Protein AF-A0A442EUD1-F1 (afdb_monomer)

pLDDT: mean 86.16, std 8.91, range [59.97, 95.81]

Sequence (132 aa):
VLKPDLYEPELNPIYSAMLAHYGVVADPARVADPNRKGSVENAIQHTQGTALAGRRFETLEAQNEFLRHWEENWASKRIHGSTRRQVEAMFQEEKPHLRPLPVAPFRMFTEVVRTVCDDTTVRVDNSYYAAR

Mean predicted aligned error: 8.55 Å

Nearest PDB structures (foldseek):
  8b4h-assembly1_A  TM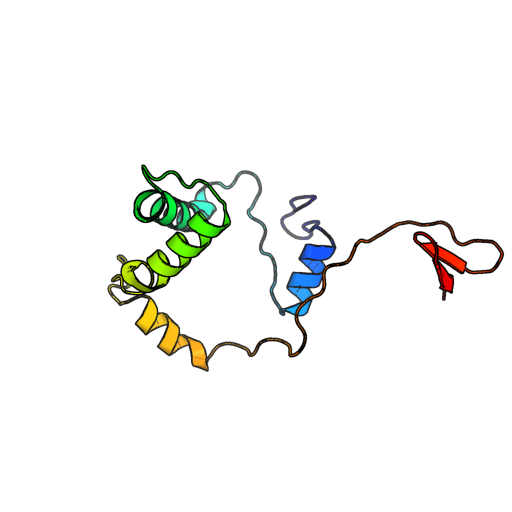=6.747E-01  e=1.203E-04  Geobacillus stearothermophilus
  8b4h-assembly1_D  TM=7.074E-01  e=4.562E-03  Geobacillus stearothermophilus

Foldseek 3Di:
DVADDQPDRDDDPLVVVQCVLFVHDDHDDDPPPCVVCVVVVVVVCCCCVPQPPPDDDPDPVVSVVSSVVCCVPPVQQDQDPPVRHRNVVVCVVCVVVDDDHDPDHRDDDDDDDFDQDPVQWTDDPPDIDHND

Structure (mmCIF, N/CA/C/O backbone):
data_AF-A0A442EUD1-F1
#
_entry.id   AF-A0A442EUD1-F1
#
loop_
_atom_site.group_PDB
_atom_site.id
_atom_site.type_symbol
_atom_site.label_atom_id
_atom_site.label_alt_id
_atom_site.label_comp_id
_atom_site.label_asym_id
_atom_site.label_entity_id
_atom_site.label_seq_id
_atom_site.pdbx_PDB_ins_code
_atom_site.Cartn_x
_atom_site.Cartn_y
_atom_site.Cartn_z
_atom_site.occupancy
_atom_site.B_iso_or_equiv
_atom_site.auth_seq_id
_atom_site.auth_comp_id
_atom_site.auth_asym_id
_atom_site.auth_atom_id
_atom_site.pdbx_PDB_model_num
ATOM 1 N N . VAL A 1 1 ? 3.610 8.217 -6.893 1.00 72.00 1 VAL A N 1
ATOM 2 C CA . VAL A 1 1 ? 3.394 9.227 -7.952 1.00 72.00 1 VAL A CA 1
ATOM 3 C C . VAL A 1 1 ? 4.729 9.901 -8.192 1.00 72.00 1 VAL A C 1
ATOM 5 O O . VAL A 1 1 ? 5.301 10.391 -7.228 1.00 72.00 1 VAL A O 1
ATOM 8 N N . LEU A 1 2 ? 5.259 9.817 -9.409 1.00 79.31 2 LEU A N 1
ATOM 9 C CA . LEU A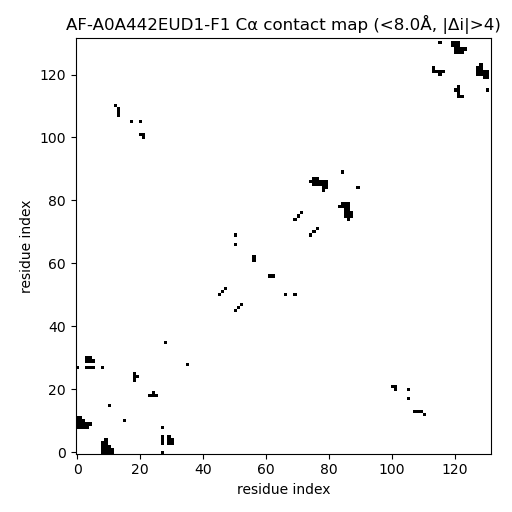 1 2 ? 6.488 10.493 -9.828 1.00 79.31 2 LEU A CA 1
ATOM 10 C C . LEU A 1 2 ? 6.195 11.956 -10.180 1.00 79.31 2 LEU A C 1
ATOM 12 O O . LEU A 1 2 ? 6.890 12.847 -9.704 1.00 79.31 2 LEU A O 1
ATOM 16 N N . LYS A 1 3 ? 5.097 12.204 -10.903 1.00 77.19 3 LYS A N 1
ATOM 17 C CA . LYS A 1 3 ? 4.596 13.547 -11.203 1.00 77.19 3 LYS A CA 1
ATOM 18 C C . LYS A 1 3 ? 3.087 13.610 -10.957 1.00 77.19 3 LYS A C 1
ATOM 20 O O . LYS A 1 3 ? 2.346 12.847 -11.578 1.00 77.19 3 LYS A O 1
ATOM 25 N N . PRO A 1 4 ? 2.617 14.461 -10.031 1.00 70.19 4 PRO A N 1
ATOM 26 C CA . PRO A 1 4 ? 1.191 14.628 -9.808 1.00 70.19 4 PRO A CA 1
ATOM 27 C C . PRO A 1 4 ? 0.588 15.441 -10.956 1.00 70.19 4 PRO A C 1
ATOM 29 O O . PRO A 1 4 ? 1.050 16.541 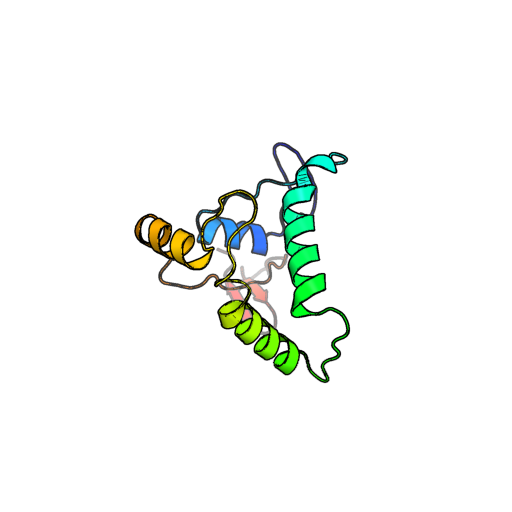-11.250 1.00 70.19 4 PRO A O 1
ATOM 32 N N . ASP A 1 5 ? -0.454 14.902 -11.576 1.00 70.94 5 ASP A N 1
ATOM 33 C CA . ASP A 1 5 ? -1.282 15.581 -12.568 1.00 70.94 5 ASP A CA 1
ATOM 34 C C . ASP A 1 5 ? -2.734 15.122 -12.375 1.00 70.94 5 ASP A C 1
ATOM 36 O O . ASP A 1 5 ? -2.981 14.020 -11.878 1.00 70.94 5 ASP A O 1
ATOM 40 N N . LEU A 1 6 ? -3.692 15.994 -12.691 1.00 63.34 6 LEU A N 1
ATOM 41 C CA . LEU A 1 6 ? -5.115 15.718 -12.492 1.00 63.34 6 LEU A CA 1
ATOM 42 C C . LEU A 1 6 ? -5.675 14.746 -13.541 1.00 63.34 6 LEU A C 1
ATOM 44 O O . LEU A 1 6 ? -6.654 14.058 -13.262 1.00 63.34 6 LEU A O 1
ATOM 48 N N . TYR A 1 7 ? -5.077 14.713 -14.730 1.00 66.88 7 TYR A N 1
ATOM 49 C CA . TYR A 1 7 ? -5.542 13.944 -15.879 1.00 66.88 7 TYR A CA 1
ATOM 50 C C . TYR A 1 7 ? -4.528 12.875 -16.296 1.00 66.88 7 TYR A C 1
ATOM 52 O O . TYR A 1 7 ? -4.927 11.761 -16.624 1.00 66.88 7 TYR A O 1
ATOM 60 N N . GLU A 1 8 ? -3.230 13.179 -16.228 1.00 73.12 8 GLU A N 1
ATOM 61 C CA . GLU A 1 8 ? -2.143 12.286 -16.654 1.00 73.12 8 GLU A CA 1
ATOM 62 C C . GLU A 1 8 ? -1.061 12.138 -15.569 1.00 73.12 8 GLU A C 1
ATOM 64 O O . GLU A 1 8 ? 0.083 12.570 -15.750 1.00 73.12 8 GLU A O 1
ATOM 69 N N . PRO A 1 9 ? -1.397 11.579 -14.389 1.00 79.19 9 PRO A N 1
ATOM 70 C CA . PRO A 1 9 ? -0.415 11.386 -13.333 1.00 79.19 9 PRO A CA 1
ATOM 71 C C . PRO A 1 9 ? 0.665 10.404 -13.780 1.00 79.19 9 PRO A C 1
ATOM 73 O O . PRO A 1 9 ? 0.384 9.277 -14.191 1.00 79.19 9 PRO A O 1
ATOM 76 N N . GLU A 1 10 ? 1.923 10.788 -13.603 1.00 83.12 10 GLU A N 1
ATOM 77 C CA . GLU A 1 10 ? 3.031 9.877 -13.844 1.00 83.12 10 GLU A CA 1
ATOM 78 C C . GLU A 1 10 ? 3.204 8.992 -12.610 1.00 83.12 10 GLU A C 1
ATOM 80 O O . GLU A 1 10 ? 3.572 9.445 -11.517 1.00 83.12 10 GLU A O 1
ATOM 85 N N . LEU A 1 11 ? 2.884 7.711 -12.756 1.00 84.50 11 LEU A N 1
ATOM 86 C CA . LEU A 1 11 ? 3.039 6.715 -11.705 1.00 84.50 11 LEU A CA 1
ATOM 87 C C . LEU A 1 11 ? 4.372 5.990 -11.858 1.00 84.50 11 LEU A C 1
ATOM 89 O O . LEU A 1 11 ? 4.925 5.886 -12.946 1.00 84.50 11 LEU A O 1
ATOM 93 N N . ASN A 1 12 ? 4.877 5.448 -10.750 1.00 87.81 12 ASN A N 1
ATOM 94 C CA . ASN A 1 12 ? 5.998 4.520 -10.826 1.00 87.81 12 ASN A CA 1
ATOM 95 C C . ASN A 1 12 ? 5.597 3.338 -11.743 1.00 87.81 12 ASN A C 1
ATOM 97 O O . ASN A 1 12 ? 4.509 2.797 -11.527 1.00 87.81 12 ASN A O 1
ATOM 101 N N . PRO A 1 13 ? 6.428 2.923 -12.718 1.00 88.81 13 PRO A N 1
ATOM 102 C CA . PRO A 1 13 ? 6.062 1.885 -13.687 1.00 88.81 13 PRO A CA 1
ATOM 103 C C . PRO A 1 13 ? 5.615 0.564 -13.050 1.00 88.81 13 PRO A C 1
ATOM 105 O O . PRO A 1 13 ? 4.607 -0.009 -13.459 1.00 88.81 13 PRO A O 1
ATOM 108 N N . ILE A 1 14 ? 6.293 0.123 -11.984 1.00 91.38 14 ILE A N 1
ATOM 109 C CA . ILE A 1 14 ? 5.929 -1.089 -11.233 1.00 91.38 14 ILE A CA 1
ATOM 110 C C . ILE A 1 14 ? 4.549 -0.914 -10.599 1.00 91.38 14 ILE A C 1
ATOM 112 O O . ILE A 1 14 ? 3.708 -1.806 -10.670 1.00 91.38 14 ILE A O 1
ATOM 116 N N . TYR A 1 15 ? 4.301 0.248 -9.994 1.00 89.75 15 TYR A N 1
ATOM 117 C CA . TYR A 1 15 ? 3.016 0.551 -9.369 1.00 89.75 15 TYR A CA 1
ATOM 118 C C . TYR A 1 15 ? 1.884 0.633 -10.403 1.00 89.75 15 TYR A C 1
ATOM 120 O O . TYR A 1 15 ? 0.817 0.071 -10.182 1.00 89.75 15 TYR A O 1
ATOM 128 N N . SER A 1 16 ? 2.129 1.261 -11.555 1.00 90.25 16 SER A N 1
ATOM 129 C CA . SER A 1 16 ? 1.179 1.317 -12.672 1.00 90.25 16 SER A CA 1
ATOM 130 C C . SER A 1 16 ? 0.832 -0.084 -13.191 1.00 90.25 16 SER A C 1
ATOM 132 O O . SER A 1 16 ? -0.341 -0.441 -13.301 1.00 90.25 16 SER A O 1
ATOM 134 N N . ALA A 1 17 ? 1.845 -0.927 -13.411 1.00 91.88 17 ALA A N 1
ATOM 135 C CA . ALA A 1 17 ? 1.658 -2.310 -13.842 1.00 91.88 17 ALA A CA 1
ATOM 136 C C . ALA A 1 17 ? 0.907 -3.153 -12.796 1.00 91.88 17 ALA A C 1
ATOM 138 O O . ALA A 1 17 ? 0.058 -3.969 -13.156 1.00 91.88 17 ALA A O 1
ATOM 139 N N . MET A 1 18 ? 1.164 -2.930 -11.503 1.00 92.88 18 MET A N 1
ATOM 140 C CA . MET A 1 18 ? 0.428 -3.578 -10.415 1.00 92.88 18 MET A CA 1
ATOM 141 C C . MET A 1 18 ? -1.056 -3.192 -10.434 1.00 92.88 18 MET A C 1
ATOM 143 O O . MET A 1 18 ? -1.919 -4.060 -10.318 1.00 92.88 18 MET A O 1
ATOM 147 N N . LEU A 1 19 ? -1.364 -1.902 -10.582 1.00 92.31 19 LEU A N 1
ATOM 148 C CA . LEU A 1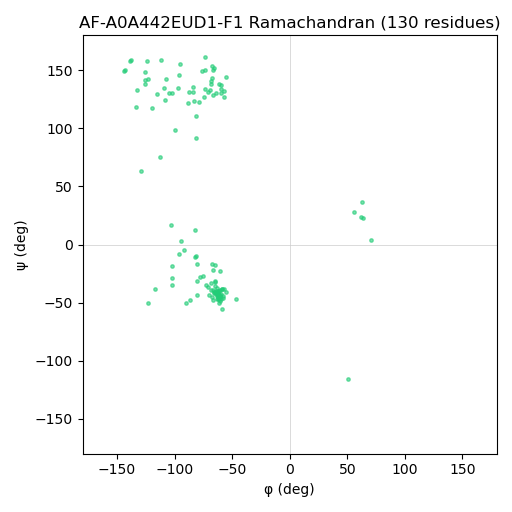 19 ? -2.741 -1.412 -10.655 1.00 92.31 19 LEU A CA 1
ATOM 149 C C . LEU A 1 19 ? -3.485 -2.016 -11.849 1.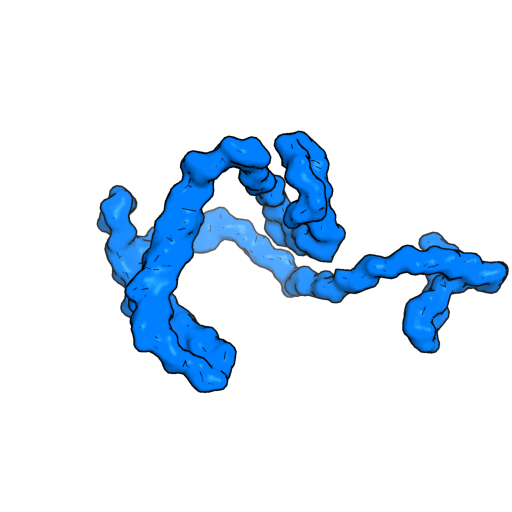00 92.31 19 LEU A C 1
ATOM 151 O O . LEU A 1 19 ? -4.599 -2.515 -11.684 1.00 92.31 19 LEU A O 1
ATOM 155 N N . ALA A 1 20 ? -2.834 -2.063 -13.014 1.00 91.50 20 ALA A N 1
ATOM 156 C CA . ALA A 1 20 ? -3.371 -2.712 -14.205 1.00 91.50 20 ALA A CA 1
ATOM 157 C C . ALA A 1 20 ? -3.631 -4.213 -13.977 1.00 91.50 20 ALA A C 1
ATOM 159 O O . ALA A 1 20 ? -4.704 -4.703 -14.326 1.00 91.50 20 ALA A O 1
ATOM 160 N N . HIS A 1 21 ? -2.703 -4.928 -13.326 1.00 92.88 21 HIS A N 1
ATOM 161 C CA . HIS A 1 21 ? -2.838 -6.358 -13.009 1.00 92.88 21 HIS A CA 1
ATOM 162 C C . HIS A 1 21 ? -4.065 -6.669 -12.144 1.00 92.88 21 HIS A C 1
ATOM 164 O O . HIS A 1 21 ? -4.736 -7.674 -12.364 1.00 92.88 21 HIS A O 1
ATOM 170 N N . TYR A 1 22 ? -4.386 -5.801 -11.181 1.00 92.75 22 TYR A N 1
ATOM 171 C CA . TYR A 1 22 ? -5.544 -5.974 -10.296 1.00 92.75 22 TYR A CA 1
ATOM 172 C C . TYR A 1 22 ? -6.813 -5.247 -10.773 1.00 92.75 22 TYR A C 1
ATOM 174 O O . TYR A 1 22 ? -7.832 -5.283 -10.083 1.00 92.75 22 TYR A O 1
ATOM 182 N N . GLY A 1 23 ? -6.788 -4.595 -11.942 1.00 90.25 23 GLY A N 1
ATOM 183 C CA . GLY A 1 23 ? -7.935 -3.851 -12.474 1.00 90.25 23 GLY A CA 1
ATOM 184 C C . GLY A 1 23 ? -8.363 -2.675 -11.586 1.00 90.25 23 GLY A C 1
ATOM 185 O O . GLY A 1 23 ? -9.564 -2.418 -11.428 1.00 90.25 23 GLY A O 1
ATOM 186 N N . VAL A 1 24 ? -7.380 -2.004 -10.978 1.00 90.12 24 VAL A N 1
ATOM 187 C CA . VAL A 1 24 ? -7.539 -0.846 -10.089 1.00 90.12 24 VAL A CA 1
ATOM 188 C C . VAL A 1 24 ? -7.066 0.411 -10.815 1.00 90.12 24 VAL A C 1
ATOM 190 O O . VAL A 1 24 ? -6.080 0.385 -11.544 1.00 90.12 24 VAL A O 1
ATOM 193 N N . VAL A 1 25 ? -7.756 1.528 -10.595 1.00 86.94 25 VAL A N 1
ATOM 194 C CA . VAL A 1 25 ? -7.349 2.849 -11.089 1.00 86.94 25 VAL A CA 1
ATOM 195 C C . VAL A 1 25 ? -6.802 3.650 -9.913 1.00 86.94 25 VAL A C 1
ATOM 197 O O . VAL A 1 25 ? -7.439 3.711 -8.862 1.00 86.94 25 VAL A O 1
ATOM 200 N N . ALA A 1 26 ? -5.626 4.257 -10.072 1.00 83.69 26 ALA A N 1
ATOM 201 C CA . ALA A 1 26 ? -5.135 5.226 -9.100 1.00 83.69 26 ALA A CA 1
ATOM 202 C C . ALA A 1 26 ? -5.817 6.576 -9.321 1.00 83.69 26 ALA A C 1
ATOM 204 O O . ALA A 1 26 ? -5.696 7.160 -10.394 1.00 83.69 26 ALA A O 1
ATOM 205 N N . ASP A 1 27 ? -6.475 7.078 -8.281 1.00 80.81 27 ASP A N 1
ATOM 206 C CA . ASP A 1 27 ? -6.979 8.449 -8.213 1.00 80.81 27 ASP A CA 1
ATOM 207 C C . ASP A 1 27 ? -5.986 9.294 -7.391 1.00 80.81 27 ASP A C 1
ATOM 209 O O . ASP A 1 27 ? -5.946 9.175 -6.159 1.00 80.81 27 ASP A O 1
ATOM 213 N N . PRO A 1 28 ? -5.084 10.063 -8.034 1.00 76.62 28 PRO A N 1
ATOM 214 C CA . PRO A 1 28 ? -4.107 10.868 -7.317 1.00 76.62 28 PRO A CA 1
ATOM 215 C C . PRO A 1 28 ? -4.794 12.017 -6.569 1.00 76.62 28 PRO A C 1
ATOM 217 O O . PRO A 1 28 ? -5.651 12.725 -7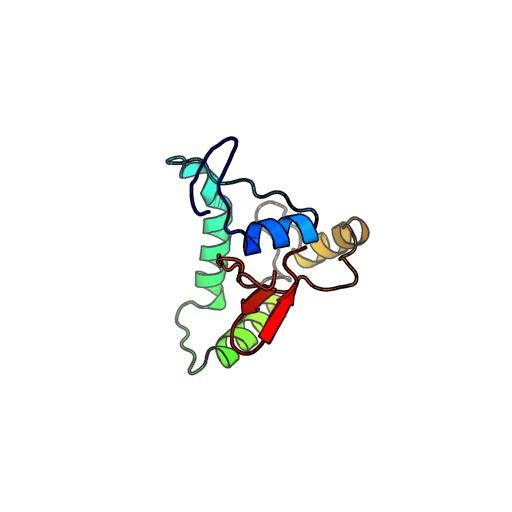.095 1.00 76.62 28 PRO A O 1
ATOM 220 N N . ALA A 1 29 ? -4.353 12.270 -5.335 1.00 70.69 29 ALA A N 1
ATOM 221 C CA . ALA A 1 29 ? -4.796 13.450 -4.604 1.00 70.69 29 ALA A CA 1
ATOM 222 C C . ALA A 1 29 ? -4.414 14.728 -5.371 1.00 70.69 29 ALA A C 1
ATOM 224 O O . ALA A 1 29 ? -3.290 14.861 -5.865 1.00 70.69 29 ALA A O 1
ATOM 225 N N . ARG A 1 30 ? -5.342 15.688 -5.436 1.00 69.38 30 ARG A N 1
ATOM 226 C CA . ARG A 1 30 ? -5.084 16.991 -6.053 1.00 69.38 30 ARG A CA 1
ATOM 227 C C . ARG A 1 30 ? -3.964 17.714 -5.313 1.00 69.38 30 ARG A C 1
ATOM 229 O O . ARG A 1 30 ? -3.928 17.741 -4.081 1.00 69.38 30 ARG A O 1
ATOM 236 N N . VAL A 1 31 ? -3.075 18.340 -6.078 1.00 68.88 31 VAL A N 1
ATOM 237 C CA . VAL A 1 31 ? -2.025 19.193 -5.517 1.00 68.88 31 VAL A CA 1
ATOM 238 C C . VAL A 1 31 ? -2.683 20.326 -4.725 1.00 68.88 31 VAL A C 1
ATOM 240 O O . VAL A 1 31 ? -3.594 20.981 -5.223 1.00 68.88 31 VAL A O 1
ATOM 243 N N . ALA A 1 32 ? -2.218 20.534 -3.490 1.00 66.38 32 ALA A N 1
ATOM 244 C CA . ALA A 1 32 ? -2.685 21.580 -2.576 1.00 66.38 32 ALA A CA 1
ATOM 245 C C . ALA A 1 32 ? -4.174 21.513 -2.152 1.00 66.38 32 ALA A C 1
ATOM 247 O O . ALA A 1 32 ? -4.719 22.523 -1.715 1.00 66.38 32 ALA A O 1
ATOM 248 N N . ASP A 1 33 ? -4.815 20.337 -2.199 1.00 67.56 33 ASP A N 1
ATOM 249 C CA . ASP A 1 33 ? -6.173 20.119 -1.658 1.00 67.56 33 ASP A CA 1
ATOM 250 C C . ASP A 1 33 ? -6.153 19.166 -0.436 1.00 67.56 33 ASP A C 1
ATOM 252 O O . ASP A 1 33 ? -6.490 17.980 -0.545 1.00 67.56 33 ASP A O 1
ATOM 256 N N . PRO A 1 34 ? -5.720 19.644 0.750 1.00 59.97 34 PRO A N 1
ATOM 257 C CA . PRO A 1 34 ? -5.545 18.810 1.945 1.00 59.97 34 PRO A CA 1
ATOM 258 C C . PRO A 1 34 ? -6.864 18.254 2.503 1.00 59.97 34 PRO A C 1
ATOM 260 O O . PRO A 1 34 ? -6.872 17.216 3.165 1.00 59.97 34 PRO A O 1
ATOM 263 N N . ASN A 1 35 ? -7.996 18.891 2.191 1.00 63.72 35 ASN A N 1
ATOM 264 C CA . ASN A 1 35 ? -9.308 18.541 2.740 1.00 63.72 35 ASN A CA 1
ATOM 265 C C . ASN A 1 35 ? -9.793 17.145 2.319 1.00 63.72 35 ASN A C 1
ATOM 267 O O . ASN A 1 35 ? -10.665 16.570 2.968 1.00 63.72 35 ASN A O 1
ATOM 271 N N . ARG A 1 36 ? -9.215 16.562 1.262 1.00 62.34 36 ARG A N 1
ATOM 272 C CA . ARG A 1 36 ? -9.598 15.232 0.764 1.00 62.34 36 ARG A CA 1
ATOM 273 C C . ARG A 1 36 ? -8.949 14.070 1.514 1.00 62.34 36 ARG A C 1
ATOM 275 O O . ARG A 1 36 ? -9.356 12.928 1.324 1.00 62.34 36 ARG A O 1
ATOM 282 N N . LYS A 1 37 ? -7.964 14.333 2.377 1.00 64.12 37 LYS A N 1
ATOM 283 C CA . LYS A 1 37 ? -7.185 13.277 3.042 1.00 64.12 37 LYS A CA 1
ATOM 284 C C . LYS A 1 37 ? -7.680 12.921 4.451 1.00 64.12 37 LYS A C 1
ATOM 286 O O . LYS A 1 37 ? -7.256 11.906 5.000 1.00 64.12 37 LYS A O 1
ATOM 291 N N . GLY A 1 38 ? -8.635 13.676 5.004 1.00 66.12 38 GLY A N 1
ATOM 292 C CA . GLY A 1 38 ? -9.083 13.530 6.396 1.00 66.12 38 GLY A CA 1
ATOM 293 C C . GLY A 1 38 ? -9.590 12.131 6.767 1.00 66.12 38 GLY A C 1
ATOM 294 O O . GLY A 1 38 ? -9.278 11.631 7.842 1.00 66.12 38 GLY A O 1
ATOM 295 N N . SER A 1 39 ? -10.307 11.440 5.873 1.00 69.62 39 SER A N 1
ATOM 296 C CA . SER A 1 39 ? -10.771 10.068 6.153 1.00 69.62 39 SER A CA 1
ATOM 297 C C . SER A 1 39 ? -9.617 9.067 6.269 1.00 69.62 39 SER A C 1
ATOM 299 O O . SER A 1 39 ? -9.634 8.197 7.138 1.00 69.62 39 SER A O 1
ATOM 301 N N . VAL A 1 40 ? -8.611 9.193 5.399 1.00 69.12 40 VAL A N 1
ATOM 302 C CA . VAL A 1 40 ? -7.429 8.320 5.402 1.00 69.12 40 VAL A CA 1
ATOM 303 C C . VAL A 1 40 ? -6.570 8.614 6.629 1.00 69.12 40 VAL A C 1
ATOM 305 O O . VAL A 1 40 ? -6.135 7.697 7.320 1.00 69.12 40 VAL A O 1
ATOM 308 N N . GLU A 1 41 ? -6.373 9.892 6.944 1.00 78.56 41 GLU A N 1
ATOM 309 C CA . GLU A 1 41 ? -5.613 10.317 8.121 1.00 78.56 41 GLU A CA 1
ATOM 310 C C . GLU A 1 41 ? -6.268 9.861 9.421 1.00 78.56 41 GLU A C 1
ATOM 312 O O . GLU A 1 41 ? -5.571 9.339 10.285 1.00 78.56 41 GLU A O 1
ATOM 317 N N . ASN A 1 42 ? -7.596 9.936 9.531 1.00 76.62 42 ASN A N 1
ATOM 318 C CA . ASN A 1 42 ? -8.319 9.436 10.700 1.00 76.62 42 ASN A CA 1
ATOM 319 C C . ASN A 1 42 ? -8.141 7.921 10.896 1.00 76.62 42 ASN A C 1
ATOM 321 O O . ASN A 1 42 ? -7.971 7.461 12.025 1.00 76.62 42 ASN A O 1
ATOM 325 N N . ALA A 1 43 ? -8.144 7.130 9.817 1.00 73.94 43 ALA A N 1
ATOM 326 C CA . ALA A 1 43 ? -7.908 5.686 9.902 1.00 73.94 43 ALA A CA 1
ATOM 327 C C . ALA A 1 43 ? -6.470 5.356 10.350 1.00 73.94 43 ALA A C 1
ATOM 329 O O . ALA A 1 43 ? -6.255 4.457 11.172 1.00 73.94 43 ALA A O 1
ATOM 330 N N . ILE A 1 44 ? -5.485 6.117 9.861 1.00 78.31 44 ILE A N 1
ATOM 331 C CA . ILE A 1 44 ? -4.081 5.985 10.275 1.00 78.31 44 ILE A CA 1
ATOM 332 C C . ILE A 1 44 ? -3.918 6.386 11.744 1.00 78.31 44 ILE A C 1
ATOM 334 O O . ILE A 1 44 ? -3.331 5.632 12.519 1.00 78.31 44 ILE A O 1
ATOM 338 N N . GLN A 1 45 ? -4.473 7.533 12.143 1.00 81.88 45 GLN A N 1
ATOM 339 C CA . GLN A 1 45 ? -4.438 8.016 13.524 1.00 81.88 45 GLN A CA 1
ATOM 340 C C . GLN A 1 45 ? -5.093 7.027 14.485 1.00 81.88 45 GLN A C 1
ATOM 342 O O . GLN A 1 45 ? -4.569 6.810 15.574 1.00 81.88 45 GLN A O 1
ATOM 347 N N . HIS A 1 46 ? -6.193 6.383 14.082 1.00 82.12 46 HIS A N 1
ATOM 348 C CA . HIS A 1 46 ? -6.809 5.324 14.873 1.00 82.12 46 HIS A CA 1
ATOM 349 C C . HIS A 1 46 ? -5.817 4.187 15.121 1.00 82.12 46 HIS A C 1
ATOM 351 O O . HIS A 1 46 ? -5.509 3.899 16.271 1.00 82.12 46 HIS A O 1
ATOM 357 N N . THR A 1 47 ? -5.244 3.612 14.062 1.00 80.69 47 THR A N 1
ATOM 358 C CA . THR A 1 47 ? -4.281 2.504 14.176 1.00 80.69 47 THR A CA 1
ATOM 359 C C . THR A 1 47 ? -3.075 2.890 15.036 1.00 80.69 47 THR A C 1
ATOM 361 O O . THR A 1 47 ? -2.686 2.152 15.941 1.00 80.69 47 THR A O 1
ATOM 364 N N . GLN A 1 48 ? -2.507 4.076 14.811 1.00 84.56 48 GLN A N 1
ATOM 365 C CA . GLN A 1 48 ? -1.390 4.581 15.608 1.00 84.56 48 GLN A CA 1
ATOM 366 C C . GLN A 1 48 ? -1.777 4.770 17.079 1.00 84.56 48 GLN A C 1
ATOM 368 O O . GLN A 1 48 ? -1.028 4.359 17.960 1.00 84.56 48 GLN A O 1
ATOM 373 N N . GLY A 1 49 ? -2.952 5.340 17.349 1.00 85.12 49 GLY A N 1
ATOM 374 C CA . GLY A 1 49 ? -3.437 5.636 18.694 1.00 85.12 49 GLY A CA 1
ATOM 375 C C . GLY A 1 49 ? -3.867 4.407 19.495 1.00 85.12 49 GLY A C 1
ATOM 376 O O . GLY A 1 49 ? -3.670 4.375 20.705 1.00 85.12 49 GLY A O 1
ATOM 377 N N . THR A 1 50 ? -4.441 3.388 18.852 1.00 84.12 50 THR A N 1
ATOM 378 C CA . THR A 1 50 ? -5.004 2.223 19.555 1.00 84.12 50 THR A CA 1
ATOM 379 C C . THR A 1 50 ? -4.119 0.990 19.504 1.00 84.12 50 THR A C 1
ATOM 381 O O . THR A 1 50 ? -4.099 0.222 20.463 1.00 84.12 50 THR A O 1
ATOM 384 N N . ALA A 1 51 ? -3.401 0.775 18.400 1.00 85.44 51 ALA A N 1
ATOM 385 C CA . ALA A 1 51 ? -2.536 -0.387 18.255 1.00 85.44 51 ALA A CA 1
ATOM 386 C C . ALA A 1 51 ? -1.119 -0.078 18.755 1.00 85.44 51 ALA A C 1
ATOM 388 O O . ALA A 1 51 ? -0.576 -0.822 19.567 1.00 85.44 51 ALA A O 1
ATOM 389 N N . LEU A 1 52 ? -0.526 1.030 18.300 1.00 87.31 52 LEU A N 1
ATOM 390 C CA . LEU A 1 52 ? 0.917 1.277 18.431 1.00 87.31 52 LEU A CA 1
ATOM 391 C C . LEU A 1 52 ? 1.308 2.249 19.555 1.00 87.31 52 LEU A C 1
ATOM 393 O O . LEU A 1 52 ? 2.469 2.257 19.967 1.00 87.31 52 LEU A O 1
ATOM 397 N N . ALA A 1 53 ? 0.379 3.062 20.059 1.00 86.94 53 ALA A N 1
ATOM 398 C CA . ALA A 1 53 ? 0.682 4.103 21.035 1.00 86.94 53 ALA A CA 1
ATOM 399 C C . ALA A 1 53 ? 1.347 3.535 22.297 1.00 86.94 53 ALA A C 1
ATOM 401 O O . ALA A 1 53 ? 0.849 2.602 22.925 1.00 86.94 53 ALA A O 1
ATOM 402 N N . GLY A 1 54 ? 2.496 4.111 22.662 1.00 84.81 54 GLY A N 1
ATOM 403 C CA . GLY A 1 54 ? 3.256 3.722 23.852 1.00 84.81 54 GLY A CA 1
ATOM 404 C C . GLY A 1 54 ? 3.949 2.358 23.765 1.00 84.81 54 GLY A C 1
ATOM 405 O O . GLY A 1 54 ? 4.571 1.944 24.741 1.00 84.81 54 GLY A O 1
ATOM 406 N N . ARG A 1 55 ? 3.883 1.661 22.622 1.00 87.94 55 ARG A N 1
ATOM 407 C CA . ARG A 1 55 ? 4.528 0.356 22.438 1.00 87.94 55 ARG A CA 1
ATOM 408 C C . ARG A 1 55 ? 5.886 0.497 21.766 1.00 87.94 55 ARG A C 1
ATOM 410 O O . ARG A 1 55 ? 6.095 1.348 20.904 1.00 87.94 55 ARG A O 1
ATOM 417 N N . ARG A 1 56 ? 6.806 -0.380 22.153 1.00 90.75 56 ARG A N 1
ATOM 418 C CA . ARG A 1 56 ? 8.095 -0.580 21.493 1.00 90.75 56 ARG A CA 1
ATOM 419 C C . ARG A 1 56 ? 8.229 -2.054 21.157 1.00 90.75 56 ARG A C 1
ATOM 421 O O . ARG A 1 56 ? 7.815 -2.899 21.944 1.00 90.75 56 ARG A O 1
ATOM 428 N N . PHE A 1 57 ? 8.793 -2.328 19.993 1.00 92.88 57 PHE A N 1
ATOM 429 C CA . PHE A 1 57 ? 9.048 -3.675 19.506 1.00 92.88 57 PHE A CA 1
ATOM 430 C C . PHE A 1 57 ? 10.538 -3.794 19.216 1.00 92.88 57 PHE A C 1
ATOM 432 O O . PHE A 1 57 ? 11.152 -2.835 18.750 1.00 92.88 57 PHE A O 1
ATOM 439 N N . GLU A 1 58 ? 11.109 -4.955 19.513 1.00 92.75 58 GLU A N 1
ATOM 440 C CA . GLU A 1 58 ? 12.525 -5.233 19.254 1.00 92.75 58 GLU A CA 1
ATOM 441 C C . GLU A 1 58 ? 12.775 -5.549 17.776 1.00 92.75 58 GLU A C 1
ATOM 443 O O . GLU A 1 58 ? 13.853 -5.270 17.255 1.00 92.75 58 GLU A O 1
ATOM 448 N N . THR A 1 59 ? 11.763 -6.086 17.087 1.00 95.81 59 THR A N 1
ATOM 449 C CA . THR A 1 59 ? 11.829 -6.467 15.674 1.00 95.81 59 THR A CA 1
ATOM 450 C C . THR A 1 59 ? 10.564 -6.063 14.918 1.00 95.81 59 THR A C 1
ATOM 452 O O . THR A 1 59 ? 9.492 -5.865 15.505 1.00 95.81 59 THR A O 1
ATOM 455 N N . LEU A 1 60 ? 10.681 -5.948 13.592 1.00 93.69 60 LEU A N 1
ATOM 456 C CA . LEU A 1 60 ? 9.541 -5.674 12.712 1.00 93.69 60 LEU A CA 1
ATOM 457 C C . LEU A 1 60 ? 8.576 -6.863 12.668 1.00 93.69 60 LEU A C 1
ATOM 459 O O . LEU A 1 60 ? 7.366 -6.683 12.575 1.00 93.69 60 LEU A O 1
ATOM 463 N N . GLU A 1 61 ? 9.094 -8.081 12.781 1.00 95.25 61 GLU A N 1
ATOM 464 C CA . GLU A 1 61 ? 8.313 -9.312 12.815 1.00 95.25 61 GLU A CA 1
ATOM 465 C C . GLU A 1 61 ? 7.374 -9.326 14.025 1.00 95.25 61 GLU A C 1
ATOM 467 O O . GLU A 1 61 ? 6.178 -9.575 13.860 1.00 95.25 61 GLU A O 1
ATOM 472 N N . ALA A 1 62 ? 7.887 -8.968 15.209 1.00 93.06 62 ALA A N 1
ATOM 473 C CA . ALA A 1 62 ? 7.097 -8.874 16.435 1.00 93.06 62 ALA A CA 1
ATOM 474 C C . ALA A 1 62 ? 6.016 -7.786 16.337 1.00 93.06 62 ALA A C 1
ATOM 476 O O . ALA A 1 62 ? 4.878 -7.992 16.761 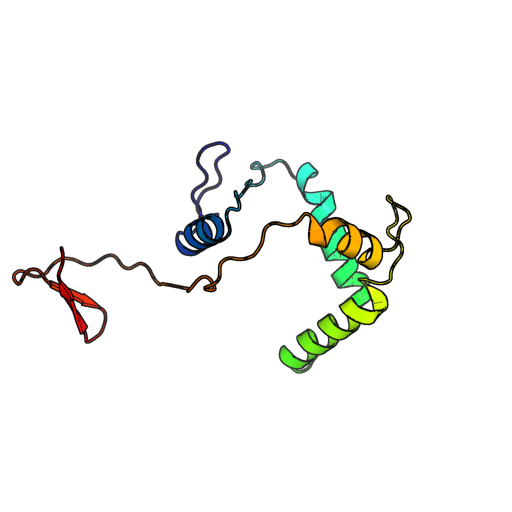1.00 93.06 62 ALA A O 1
ATOM 477 N N . GLN A 1 63 ? 6.343 -6.640 15.729 1.00 94.12 63 GLN A N 1
ATOM 478 C CA . GLN A 1 63 ? 5.355 -5.596 15.452 1.00 94.12 63 GLN A CA 1
ATOM 479 C C . GLN A 1 63 ? 4.255 -6.097 14.504 1.00 94.12 63 GLN A C 1
ATOM 481 O O . GLN A 1 63 ? 3.074 -5.871 14.763 1.00 94.12 63 GLN A O 1
ATOM 486 N N . ASN A 1 64 ? 4.624 -6.787 13.423 1.00 93.69 64 ASN A N 1
ATOM 487 C CA . ASN A 1 64 ? 3.679 -7.300 12.433 1.00 93.69 64 ASN A CA 1
ATOM 488 C C . ASN A 1 64 ? 2.753 -8.371 13.020 1.00 93.69 64 ASN A C 1
ATOM 490 O O . ASN A 1 64 ? 1.560 -8.382 12.726 1.00 93.69 64 ASN A O 1
ATOM 494 N N . GLU A 1 65 ? 3.283 -9.268 13.849 1.00 94.56 65 GLU A N 1
ATOM 495 C CA . GLU A 1 65 ? 2.479 -10.266 14.555 1.00 94.56 65 GLU A CA 1
ATOM 496 C C . GLU A 1 65 ? 1.492 -9.615 15.519 1.00 94.56 65 GLU A C 1
ATOM 498 O O . GLU A 1 65 ? 0.298 -9.921 15.482 1.00 94.56 65 GLU A O 1
ATOM 503 N N . PHE A 1 66 ? 1.965 -8.652 16.312 1.00 93.50 66 PHE A N 1
ATOM 504 C CA . PHE A 1 66 ? 1.105 -7.885 17.199 1.00 93.50 66 PHE A CA 1
ATOM 505 C C . PHE A 1 66 ? -0.008 -7.159 16.432 1.00 93.50 66 PHE A C 1
ATOM 507 O O . PHE A 1 66 ? -1.160 -7.191 16.858 1.00 93.50 66 PHE A O 1
ATOM 514 N N . LEU A 1 67 ? 0.311 -6.522 15.301 1.00 92.75 67 LEU A N 1
ATOM 515 C CA . LEU A 1 67 ? -0.672 -5.806 14.487 1.00 92.75 67 LEU A CA 1
ATOM 516 C C . LEU A 1 67 ? -1.733 -6.740 13.898 1.00 92.75 67 LEU A C 1
ATOM 518 O O . LEU A 1 67 ? -2.910 -6.396 13.965 1.00 92.75 67 LEU A O 1
ATOM 522 N N . ARG A 1 68 ? -1.349 -7.924 13.399 1.00 92.69 68 ARG A N 1
ATOM 523 C CA . ARG A 1 68 ? -2.311 -8.942 12.933 1.00 92.69 68 ARG A CA 1
ATOM 524 C C . ARG A 1 68 ? -3.240 -9.384 14.058 1.00 92.69 68 ARG A C 1
ATOM 526 O O . ARG A 1 68 ? -4.458 -9.359 13.911 1.00 92.69 68 ARG A O 1
ATOM 533 N N . HIS A 1 69 ? -2.673 -9.705 15.221 1.00 92.81 69 HIS A N 1
ATOM 534 C CA . HIS A 1 69 ? -3.467 -10.083 16.386 1.00 92.81 69 HIS A CA 1
ATOM 535 C C . HIS A 1 69 ? -4.404 -8.948 16.828 1.00 92.81 69 HIS A C 1
ATOM 537 O O . HIS A 1 69 ? -5.560 -9.187 17.187 1.00 92.81 69 HIS A O 1
ATOM 543 N N . TRP A 1 70 ? -3.920 -7.704 16.786 1.00 92.75 70 TRP A N 1
ATOM 544 C CA . TRP A 1 70 ? -4.710 -6.528 17.121 1.00 92.75 70 TRP A CA 1
ATOM 545 C C . TRP A 1 70 ? -5.886 -6.319 16.149 1.00 92.75 70 TRP A C 1
ATOM 547 O O . TRP A 1 70 ? -7.013 -6.031 16.566 1.00 92.75 70 TRP A O 1
ATOM 557 N N . GLU A 1 71 ? -5.643 -6.506 14.854 1.00 91.19 71 GLU A N 1
ATOM 558 C CA . GLU A 1 71 ? -6.649 -6.385 13.804 1.00 91.19 71 GLU A CA 1
ATOM 559 C C . GLU A 1 71 ? -7.787 -7.402 13.986 1.00 91.19 71 GLU A C 1
ATOM 561 O O . GLU A 1 71 ? -8.965 -7.030 14.027 1.00 91.19 71 GLU A O 1
ATOM 566 N N . GLU A 1 72 ? -7.437 -8.675 14.169 1.00 90.12 72 GLU A N 1
ATOM 567 C CA . GLU A 1 72 ? -8.382 -9.790 14.308 1.00 90.12 72 GLU A CA 1
ATOM 568 C C . GLU A 1 72 ? -9.245 -9.689 15.572 1.00 90.12 72 GLU A C 1
ATOM 570 O O . GLU A 1 72 ? -10.395 -10.133 15.598 1.00 90.12 72 GLU A O 1
ATOM 575 N N . ASN A 1 73 ? -8.706 -9.116 16.650 1.00 89.88 73 ASN A N 1
ATOM 576 C CA . ASN A 1 73 ? -9.373 -9.135 17.951 1.00 89.88 73 ASN A CA 1
ATOM 577 C C . ASN A 1 73 ? -10.071 -7.830 18.317 1.00 89.88 73 ASN A C 1
ATOM 579 O O . ASN A 1 73 ? -11.079 -7.879 19.022 1.00 89.88 73 ASN A O 1
ATOM 583 N N . TRP A 1 74 ? -9.594 -6.687 17.822 1.00 88.44 74 TRP A N 1
ATOM 584 C CA . TRP A 1 74 ? -10.167 -5.385 18.165 1.00 88.44 74 TRP A CA 1
ATOM 585 C C . TRP A 1 74 ? -10.617 -4.599 16.937 1.00 88.44 74 TRP A C 1
ATOM 587 O O . TRP A 1 74 ? -11.757 -4.132 16.914 1.00 88.44 74 TRP A O 1
ATOM 597 N N . ALA A 1 75 ? -9.771 -4.451 15.914 1.00 88.00 75 ALA A N 1
ATOM 598 C CA . ALA A 1 75 ? -10.075 -3.546 14.802 1.00 88.00 75 ALA A CA 1
ATOM 599 C C . ALA A 1 75 ? -11.267 -4.019 13.954 1.00 88.00 75 ALA A C 1
ATOM 601 O O . ALA A 1 75 ? -12.159 -3.223 13.657 1.00 88.00 75 ALA A O 1
ATOM 602 N N . SER A 1 76 ? -11.307 -5.309 13.613 1.00 88.06 76 SER A N 1
ATOM 603 C CA . SER A 1 76 ? -12.386 -5.948 12.840 1.00 88.06 76 SER A CA 1
ATOM 604 C C . SER A 1 76 ? -13.683 -6.080 13.647 1.00 88.06 76 SER A C 1
ATOM 606 O O . SER A 1 76 ? -14.786 -5.873 13.132 1.00 88.06 76 SER A O 1
ATOM 608 N N . LYS A 1 77 ? -13.572 -6.360 14.952 1.00 90.94 77 LYS A N 1
ATOM 609 C CA . LYS A 1 77 ? -14.731 -6.600 15.823 1.00 90.94 77 LYS A CA 1
ATOM 610 C C . LYS A 1 77 ? -15.406 -5.326 16.335 1.00 90.94 77 LYS A C 1
ATOM 612 O O . LYS A 1 77 ? -16.487 -5.427 16.915 1.00 90.94 77 LYS A O 1
ATOM 617 N N . ARG A 1 78 ? -14.815 -4.143 16.141 1.00 89.69 78 ARG A N 1
ATOM 618 C CA . ARG A 1 78 ? -15.382 -2.873 16.622 1.00 89.69 78 ARG A CA 1
ATOM 619 C C . ARG A 1 78 ? -16.676 -2.500 15.898 1.00 89.69 78 ARG A C 1
ATOM 621 O O . ARG A 1 78 ? -16.861 -2.801 14.719 1.00 89.69 78 ARG A O 1
ATOM 628 N N . ILE A 1 79 ? -17.519 -1.734 16.586 1.00 89.75 79 ILE A N 1
ATOM 629 C CA . ILE A 1 79 ? -18.657 -1.043 15.975 1.00 89.75 79 ILE A CA 1
ATOM 630 C C . ILE A 1 79 ? -18.151 0.268 15.370 1.00 89.75 79 ILE A C 1
ATOM 632 O O . ILE A 1 79 ? -17.531 1.090 16.047 1.00 89.75 79 ILE A O 1
ATOM 636 N N . HIS A 1 80 ? -18.389 0.462 14.078 1.00 87.00 80 HIS A N 1
ATOM 637 C CA . HIS A 1 80 ? -17.971 1.656 13.364 1.00 87.00 80 HIS A CA 1
ATOM 638 C C . HIS A 1 80 ? -18.842 2.865 13.744 1.00 87.00 80 HIS A C 1
ATOM 640 O O . HIS A 1 80 ? -20.066 2.768 13.785 1.00 87.00 80 HIS A O 1
ATOM 646 N N . GLY A 1 81 ? -18.220 4.018 14.012 1.00 82.56 81 GLY A N 1
ATOM 647 C CA . GLY A 1 81 ? -18.903 5.170 14.615 1.00 82.56 81 GLY A CA 1
ATOM 648 C C . GLY A 1 81 ? -20.002 5.798 13.751 1.00 82.56 81 GLY A C 1
ATOM 649 O O . GLY A 1 81 ? -21.027 6.216 14.283 1.00 82.56 81 GLY A O 1
ATOM 650 N N . SER A 1 82 ? -19.825 5.840 12.425 1.00 83.06 82 SER A N 1
ATOM 651 C CA . SER A 1 82 ? -20.820 6.428 11.513 1.00 83.06 82 SER A CA 1
ATOM 652 C C . SER A 1 82 ? -21.900 5.431 11.093 1.00 83.06 82 SER A C 1
ATOM 654 O O . SER A 1 82 ? -23.086 5.731 11.174 1.00 83.06 82 SER A O 1
ATOM 656 N N . THR A 1 83 ? -21.500 4.229 10.678 1.00 84.50 83 THR A N 1
ATOM 657 C CA . THR A 1 83 ? -22.408 3.186 10.183 1.00 84.50 83 THR A CA 1
ATOM 658 C C . THR A 1 83 ? -23.094 2.424 11.313 1.00 84.50 83 THR A C 1
ATOM 660 O O . THR A 1 83 ? -24.107 1.784 11.062 1.00 84.50 83 THR A O 1
ATOM 663 N N . ARG A 1 84 ? -22.587 2.510 12.554 1.00 89.88 84 ARG A N 1
ATOM 664 C CA . ARG A 1 84 ? -23.112 1.839 13.761 1.00 89.88 84 ARG A CA 1
ATOM 665 C C . ARG A 1 84 ? -23.238 0.320 13.623 1.00 89.88 84 ARG A C 1
ATOM 667 O O . ARG A 1 84 ? -24.062 -0.306 14.281 1.00 89.88 84 ARG A O 1
ATOM 674 N N . ARG A 1 85 ? -22.401 -0.277 12.778 1.00 91.00 85 ARG A N 1
ATOM 675 C CA . ARG A 1 85 ? -22.346 -1.720 12.517 1.00 91.00 85 ARG A CA 1
ATOM 676 C C . ARG A 1 85 ? -20.943 -2.245 12.781 1.00 91.00 85 ARG A C 1
ATOM 678 O O . ARG A 1 85 ? -19.982 -1.475 12.775 1.00 91.00 85 ARG A O 1
ATOM 685 N N . GLN A 1 86 ? -20.831 -3.544 13.031 1.00 92.56 86 GLN A N 1
ATOM 686 C CA . GLN A 1 86 ? -19.539 -4.204 13.186 1.00 92.56 86 GLN A CA 1
ATOM 687 C C . GLN A 1 86 ? -18.801 -4.255 11.843 1.00 92.56 86 GLN A C 1
ATOM 689 O O . GLN A 1 86 ? -19.401 -4.626 10.835 1.00 92.56 86 GLN A O 1
ATOM 694 N N . VAL A 1 87 ? -17.513 -3.893 11.835 1.00 89.88 87 VAL A N 1
ATOM 695 C CA . VAL A 1 87 ? -16.705 -3.814 10.602 1.00 89.88 87 VAL A CA 1
ATOM 696 C C . VAL A 1 87 ? -16.610 -5.176 9.908 1.00 89.88 87 VAL A C 1
ATOM 698 O O . VAL A 1 87 ? -16.887 -5.267 8.717 1.00 89.88 87 VAL A O 1
ATOM 701 N N . GLU A 1 88 ? -16.310 -6.238 10.658 1.00 92.56 88 GLU A N 1
ATOM 702 C CA . GLU A 1 88 ? -16.225 -7.603 10.121 1.00 92.56 88 GLU A CA 1
ATOM 703 C C . GLU A 1 88 ? -17.541 -8.069 9.485 1.00 92.56 88 GLU A C 1
ATOM 705 O O . GLU A 1 88 ? -17.545 -8.630 8.393 1.00 92.56 88 GLU A O 1
ATOM 710 N N . ALA A 1 89 ? -18.677 -7.792 10.131 1.00 92.94 89 ALA A N 1
ATOM 711 C CA . ALA A 1 89 ? -19.985 -8.172 9.601 1.00 92.94 89 ALA A CA 1
ATOM 712 C C . ALA A 1 89 ? -20.269 -7.483 8.257 1.00 92.94 89 ALA A C 1
ATOM 714 O O . ALA A 1 89 ? -20.718 -8.133 7.316 1.00 92.94 89 ALA A O 1
ATOM 715 N N . MET A 1 90 ? -19.944 -6.189 8.145 1.00 93.88 90 MET A N 1
ATOM 716 C CA . MET A 1 90 ? -20.067 -5.463 6.877 1.00 93.88 90 MET A CA 1
ATOM 717 C C . MET A 1 90 ? -19.163 -6.059 5.792 1.00 93.88 90 MET A C 1
ATOM 719 O O . MET A 1 90 ? -19.607 -6.249 4.664 1.00 93.88 90 MET A O 1
ATOM 723 N N . PHE A 1 91 ? -17.918 -6.407 6.130 1.00 92.00 91 PHE A N 1
ATOM 724 C CA . PHE A 1 91 ? -17.002 -7.021 5.172 1.00 92.00 91 PHE A CA 1
ATOM 725 C C . PHE A 1 91 ? -17.523 -8.365 4.648 1.00 92.00 91 PHE A C 1
ATOM 727 O O . PHE A 1 91 ? -17.489 -8.600 3.443 1.00 92.00 91 PHE A O 1
ATOM 734 N N . GLN A 1 92 ? -18.051 -9.234 5.516 1.00 94.56 92 GLN A N 1
ATOM 735 C CA . GLN A 1 92 ? -18.591 -10.532 5.089 1.00 94.56 92 GLN A CA 1
ATOM 736 C C . GLN A 1 92 ? -19.824 -10.400 4.180 1.00 94.56 92 GLN A C 1
ATOM 738 O O . GLN A 1 92 ? -20.004 -11.223 3.284 1.00 94.56 92 GLN A O 1
ATOM 743 N N . GLU A 1 93 ? -20.641 -9.359 4.361 1.00 94.31 93 GLU A N 1
ATOM 744 C CA . GLU A 1 93 ? -21.776 -9.050 3.478 1.00 94.31 93 GLU A CA 1
ATOM 745 C C . GLU A 1 93 ? -21.327 -8.589 2.083 1.00 94.31 93 GLU A C 1
ATOM 747 O O . GLU A 1 93 ? -21.922 -8.964 1.070 1.00 94.31 93 GLU A O 1
ATOM 752 N N . GLU A 1 94 ? -20.261 -7.791 2.011 1.00 93.69 94 GLU A N 1
ATOM 753 C CA . GLU A 1 94 ? -19.732 -7.264 0.749 1.00 93.69 94 GLU A CA 1
ATOM 754 C C . GLU A 1 94 ? -18.861 -8.281 0.003 1.00 93.69 94 GLU A C 1
ATOM 756 O O . GLU A 1 94 ? -18.869 -8.311 -1.227 1.00 93.69 94 GLU A O 1
ATOM 761 N N . LYS A 1 95 ? -18.161 -9.164 0.725 1.00 93.12 95 LYS A N 1
ATOM 762 C CA . LYS A 1 95 ? -17.230 -10.165 0.186 1.00 93.12 95 LYS A CA 1
ATOM 763 C C . LYS A 1 95 ? -17.743 -10.967 -1.023 1.00 93.12 95 LYS A C 1
ATOM 765 O O . LYS A 1 95 ? -16.980 -11.074 -1.984 1.00 93.12 95 LYS A O 1
ATOM 770 N N . PRO A 1 96 ? -18.975 -11.518 -1.052 1.00 94.69 96 PRO A N 1
ATOM 771 C CA . PRO A 1 96 ? -19.469 -12.255 -2.222 1.00 94.69 96 PRO A CA 1
ATOM 772 C C . PRO A 1 96 ? -19.693 -11.378 -3.465 1.00 94.69 96 PRO A C 1
ATOM 774 O O . PRO A 1 96 ? -19.787 -11.907 -4.569 1.00 94.69 96 PRO A O 1
ATOM 777 N N . HIS A 1 97 ? -19.761 -10.055 -3.306 1.00 93.75 97 HIS A N 1
ATOM 778 C CA . HIS A 1 97 ? -19.925 -9.091 -4.395 1.00 93.75 97 HIS A CA 1
ATOM 779 C C . HIS A 1 97 ? -18.580 -8.571 -4.935 1.00 93.75 97 HIS A C 1
ATOM 781 O O . HIS A 1 97 ? -18.552 -7.818 -5.911 1.00 93.75 97 HIS A O 1
ATOM 787 N N . LEU A 1 98 ? -17.457 -8.951 -4.312 1.00 91.00 98 LEU A N 1
ATOM 788 C CA . LEU A 1 98 ? -16.123 -8.546 -4.746 1.00 91.00 98 LEU A CA 1
ATOM 789 C C . LEU A 1 98 ? -15.674 -9.334 -5.981 1.00 91.00 98 LEU A C 1
ATOM 791 O O . LEU A 1 98 ? -16.003 -10.505 -6.171 1.00 91.00 98 LEU A O 1
ATOM 795 N N . ARG A 1 99 ? -14.862 -8.686 -6.822 1.00 90.31 99 ARG A N 1
ATOM 796 C CA . ARG A 1 99 ? -14.227 -9.343 -7.971 1.00 90.31 99 ARG A CA 1
ATOM 797 C C . ARG A 1 99 ? -13.177 -10.356 -7.485 1.00 90.31 99 ARG A C 1
ATOM 799 O O . ARG A 1 99 ? -12.447 -10.048 -6.540 1.00 90.31 99 ARG A O 1
ATOM 806 N N . PRO A 1 100 ? -13.064 -11.537 -8.121 1.00 90.31 100 PRO A N 1
ATOM 807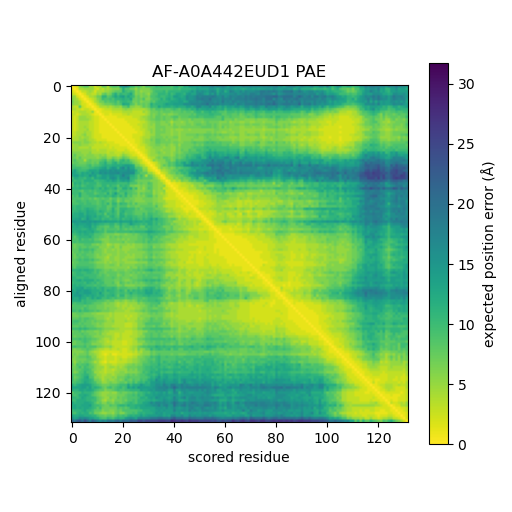 C CA . PRO A 1 100 ? -12.022 -12.498 -7.784 1.00 90.31 100 PRO A CA 1
ATOM 808 C C . PRO A 1 100 ? -10.636 -11.936 -8.120 1.00 90.31 100 PRO A C 1
ATOM 810 O O . PRO A 1 100 ? -10.479 -11.134 -9.043 1.00 90.31 100 PRO A O 1
ATOM 813 N N . LEU A 1 101 ? -9.622 -12.387 -7.382 1.00 90.94 101 LEU A N 1
ATOM 814 C CA . LEU A 1 101 ? -8.234 -12.039 -7.670 1.00 90.94 101 LEU A CA 1
ATOM 815 C C . LEU A 1 101 ? -7.723 -12.794 -8.911 1.00 90.94 101 LEU A C 1
ATOM 817 O O . LEU A 1 101 ? -8.153 -13.925 -9.159 1.00 90.94 101 LEU A O 1
ATOM 821 N N . PRO A 1 102 ? -6.774 -12.213 -9.668 1.00 92.62 102 PRO A N 1
ATOM 822 C CA . PRO A 1 102 ? -6.042 -12.944 -10.696 1.00 92.62 102 PRO A CA 1
ATOM 823 C C . PRO A 1 102 ? -5.361 -14.193 -10.119 1.00 92.62 102 PRO A C 1
ATOM 825 O O . PRO A 1 102 ? -4.855 -14.172 -8.999 1.00 92.62 102 PRO A O 1
ATOM 828 N N . VAL A 1 103 ? -5.304 -15.271 -10.908 1.00 93.12 103 VAL A N 1
ATOM 829 C CA . VAL A 1 103 ? -4.725 -16.563 -10.482 1.00 93.12 103 VAL A CA 1
ATOM 830 C C . VAL A 1 103 ? -3.247 -16.431 -10.107 1.00 93.12 103 VAL A C 1
ATOM 832 O O . VAL A 1 103 ? -2.785 -17.049 -9.150 1.00 93.12 103 VAL A O 1
ATOM 835 N N . ALA A 1 104 ? -2.497 -15.629 -10.864 1.00 94.38 104 ALA A N 1
ATOM 836 C CA . ALA A 1 104 ? -1.096 -15.358 -10.587 1.00 94.38 104 ALA A CA 1
ATOM 837 C C . ALA A 1 104 ? -0.947 -14.034 -9.818 1.00 94.38 104 ALA A C 1
ATOM 839 O O . ALA A 1 104 ? -1.538 -13.027 -10.227 1.00 94.38 104 ALA A O 1
ATOM 840 N N . PRO A 1 105 ? -0.127 -13.990 -8.753 1.00 93.50 105 PRO A N 1
ATOM 841 C CA . PRO A 1 105 ? 0.203 -12.735 -8.095 1.00 93.50 105 PRO A CA 1
ATOM 842 C C . PRO A 1 105 ? 1.034 -11.848 -9.027 1.00 93.50 105 PRO A C 1
ATOM 844 O O . PRO A 1 105 ? 1.809 -12.340 -9.855 1.00 93.50 105 PRO A O 1
ATOM 847 N N . PHE A 1 106 ? 0.901 -10.534 -8.858 1.00 93.06 106 PHE A N 1
ATOM 848 C CA . PHE A 1 106 ? 1.765 -9.577 -9.541 1.00 93.06 106 PHE A CA 1
ATOM 849 C C . PHE A 1 106 ? 3.233 -9.811 -9.153 1.00 93.06 106 PHE A C 1
ATOM 851 O O . PHE A 1 106 ? 3.555 -9.965 -7.972 1.00 93.06 106 PHE A O 1
ATOM 858 N N . ARG A 1 107 ? 4.131 -9.825 -10.143 1.00 92.25 107 ARG A N 1
ATOM 859 C CA . ARG A 1 107 ? 5.574 -9.985 -9.929 1.00 92.25 107 ARG A CA 1
ATOM 860 C C . ARG A 1 107 ? 6.261 -8.636 -10.056 1.00 92.25 107 ARG A C 1
ATOM 862 O O . ARG A 1 107 ? 6.063 -7.937 -11.045 1.00 92.25 107 ARG A O 1
ATOM 869 N N . MET A 1 108 ? 7.092 -8.299 -9.075 1.00 89.94 108 MET A N 1
ATOM 870 C CA . MET A 1 108 ? 7.945 -7.120 -9.180 1.00 89.94 108 MET A CA 1
ATOM 871 C C . MET A 1 108 ? 8.996 -7.329 -10.269 1.00 89.94 108 MET A C 1
ATOM 873 O O . MET A 1 108 ? 9.525 -8.429 -10.436 1.00 89.94 108 MET A O 1
ATOM 877 N N . PHE A 1 109 ? 9.299 -6.260 -10.990 1.00 90.00 109 PHE A N 1
ATOM 878 C CA . PHE A 1 109 ? 10.326 -6.227 -12.018 1.00 90.00 109 PHE A CA 1
ATOM 879 C C . PHE A 1 109 ? 11.093 -4.915 -11.914 1.00 90.00 109 PHE A C 1
ATOM 881 O O . PHE A 1 109 ? 10.577 -3.928 -11.394 1.00 90.00 109 PHE A O 1
ATOM 888 N N . THR A 1 110 ? 12.312 -4.904 -12.435 1.00 85.94 110 THR A N 1
ATOM 889 C CA . THR A 1 110 ? 13.098 -3.681 -12.580 1.00 85.94 110 THR A CA 1
ATOM 890 C C . THR A 1 110 ? 13.155 -3.337 -14.053 1.00 85.94 110 THR A C 1
ATOM 892 O O . THR A 1 110 ? 13.584 -4.153 -14.867 1.00 85.94 110 THR A O 1
ATOM 895 N N . GLU A 1 111 ? 12.725 -2.131 -14.395 1.00 85.12 111 GLU A N 1
ATOM 896 C CA . GLU A 1 111 ? 12.878 -1.610 -15.745 1.00 85.12 111 GLU A CA 1
ATOM 897 C C . GLU A 1 111 ? 14.277 -1.007 -15.899 1.00 85.12 111 GLU A C 1
ATOM 899 O O . GLU A 1 111 ? 14.746 -0.254 -15.042 1.00 85.12 111 GLU A O 1
ATOM 904 N N . VAL A 1 112 ? 14.970 -1.373 -16.976 1.00 86.56 112 VAL A N 1
ATOM 905 C CA . VAL A 1 112 ? 16.314 -0.880 -17.271 1.00 86.56 112 VAL A CA 1
ATOM 906 C C . VAL A 1 112 ? 16.397 -0.437 -18.722 1.00 86.56 112 VAL A C 1
ATOM 908 O O . VAL A 1 112 ? 16.001 -1.162 -19.629 1.00 86.56 112 VAL A O 1
ATOM 911 N N . VAL A 1 113 ? 16.971 0.742 -18.947 1.00 89.06 113 VAL A N 1
ATOM 912 C CA . VAL A 1 113 ? 17.314 1.207 -20.293 1.00 89.06 113 VAL A CA 1
ATOM 913 C C . VAL A 1 113 ? 18.710 0.690 -20.642 1.00 89.06 113 VAL A C 1
ATOM 915 O O . VAL A 1 113 ? 19.645 0.783 -19.834 1.00 89.06 113 VAL A O 1
ATOM 918 N N . ARG A 1 114 ? 18.852 0.099 -21.830 1.00 89.31 114 ARG A N 1
ATOM 919 C CA . ARG A 1 114 ? 20.105 -0.461 -22.352 1.00 89.31 114 ARG A CA 1
ATOM 920 C C . ARG A 1 114 ? 20.212 -0.209 -23.852 1.00 89.31 114 ARG A C 1
ATOM 922 O O . ARG A 1 114 ? 19.203 -0.174 -24.548 1.00 89.31 114 ARG A O 1
ATOM 929 N N . THR A 1 115 ? 21.442 -0.075 -24.334 1.00 92.31 115 THR A N 1
ATOM 930 C CA . THR A 1 115 ? 21.744 -0.008 -25.767 1.00 92.31 115 THR A CA 1
ATOM 931 C C . THR A 1 115 ? 21.836 -1.421 -26.333 1.00 92.31 115 THR A C 1
ATOM 933 O O . THR A 1 115 ? 22.453 -2.289 -25.713 1.00 92.31 115 THR A O 1
ATOM 936 N N . VAL A 1 116 ? 21.223 -1.646 -27.496 1.00 94.12 116 VAL A N 1
ATOM 937 C CA . VAL A 1 116 ? 21.322 -2.911 -28.236 1.00 94.12 116 VAL A CA 1
ATOM 938 C C . VAL A 1 116 ? 22.733 -3.039 -28.812 1.00 94.12 116 VAL A C 1
ATOM 940 O O . VAL A 1 116 ? 23.251 -2.089 -29.397 1.00 94.12 116 VAL A O 1
ATOM 943 N N . CYS A 1 117 ? 23.363 -4.191 -28.603 1.00 90.38 117 CYS A N 1
ATOM 944 C CA . CYS A 1 117 ? 24.660 -4.527 -29.174 1.00 90.38 117 CYS A CA 1
ATOM 945 C C . CYS A 1 117 ? 24.540 -4.832 -30.678 1.00 90.38 117 CYS A C 1
ATOM 947 O O . CYS A 1 117 ? 23.465 -5.162 -31.177 1.00 90.38 117 CYS A O 1
ATOM 949 N N . ASP A 1 118 ? 25.663 -4.773 -31.396 1.00 92.75 118 ASP A N 1
ATOM 950 C CA . ASP A 1 118 ? 25.712 -5.014 -32.848 1.00 92.75 118 ASP A CA 1
ATOM 951 C C . ASP A 1 118 ? 25.231 -6.423 -33.249 1.00 92.75 118 ASP A C 1
ATOM 953 O O . ASP A 1 118 ? 24.783 -6.639 -34.372 1.00 92.75 118 ASP A O 1
ATOM 957 N N . ASP A 1 119 ? 25.278 -7.381 -32.320 1.00 92.06 119 ASP A N 1
ATOM 958 C CA . ASP A 1 119 ? 24.775 -8.748 -32.479 1.00 92.06 119 ASP A CA 1
ATOM 959 C C . ASP A 1 119 ? 23.259 -8.882 -32.241 1.00 92.06 119 ASP A C 1
ATOM 961 O O . ASP A 1 119 ? 22.746 -9.994 -32.116 1.00 92.06 119 ASP A O 1
ATOM 965 N N . THR A 1 120 ? 22.526 -7.764 -32.185 1.00 92.50 120 THR A N 1
ATOM 966 C CA . THR A 1 120 ? 21.076 -7.679 -31.924 1.00 92.50 120 THR A CA 1
ATOM 967 C C . THR A 1 120 ? 20.647 -8.179 -30.542 1.00 92.50 120 THR A C 1
ATOM 969 O O . THR A 1 120 ? 19.483 -8.527 -30.321 1.00 92.50 120 THR A O 1
ATOM 972 N N . THR A 1 121 ? 21.565 -8.193 -29.573 1.00 94.31 121 THR A N 1
ATOM 973 C CA . THR A 1 121 ? 21.254 -8.572 -28.192 1.00 94.31 121 THR A CA 1
ATOM 974 C C . THR A 1 121 ? 21.341 -7.398 -27.218 1.00 94.31 121 THR A C 1
ATOM 976 O O . THR A 1 121 ? 21.986 -6.380 -27.462 1.00 94.31 121 THR A O 1
ATOM 979 N N . VAL A 1 122 ? 20.670 -7.534 -26.077 1.00 93.38 122 VAL A N 1
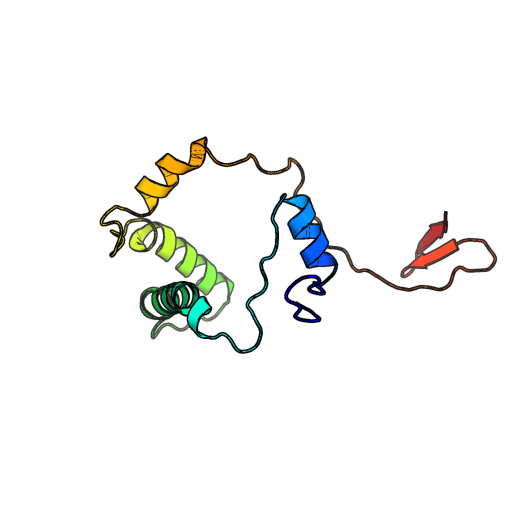ATOM 980 C CA . VAL A 1 122 ? 20.809 -6.669 -24.907 1.00 93.38 122 VAL A CA 1
ATOM 981 C C . VAL A 1 122 ? 21.376 -7.496 -23.766 1.00 93.38 122 VAL A C 1
ATOM 983 O O . VAL A 1 122 ? 20.850 -8.557 -23.421 1.00 93.38 122 VAL A O 1
ATOM 986 N N . ARG A 1 123 ? 22.433 -6.983 -23.135 1.00 91.94 123 ARG A N 1
ATOM 987 C CA . ARG A 1 123 ? 23.014 -7.589 -21.937 1.00 91.94 123 ARG A CA 1
ATOM 988 C C . ARG A 1 123 ? 22.334 -7.062 -20.673 1.00 91.94 123 ARG A C 1
ATOM 990 O O . ARG A 1 123 ? 22.372 -5.860 -20.393 1.00 91.94 123 ARG A O 1
ATOM 997 N N . VAL A 1 124 ? 21.775 -7.972 -19.882 1.00 90.12 124 VAL A N 1
ATOM 998 C CA . VAL A 1 124 ? 21.271 -7.705 -18.528 1.00 90.12 124 VAL A CA 1
ATOM 999 C C . VAL A 1 124 ? 22.057 -8.588 -17.565 1.00 90.12 124 VAL A C 1
ATOM 1001 O O . VAL A 1 124 ? 22.045 -9.813 -17.682 1.00 90.12 124 VAL A O 1
ATOM 1004 N N . ASP A 1 125 ? 22.791 -7.949 -16.655 1.00 88.25 125 ASP A N 1
ATOM 1005 C CA . ASP A 1 125 ? 23.777 -8.585 -15.778 1.00 88.25 125 ASP A CA 1
ATOM 1006 C C . ASP A 1 125 ? 24.760 -9.472 -16.567 1.00 88.25 125 ASP A C 1
ATOM 1008 O O . ASP A 1 125 ? 25.509 -8.974 -17.411 1.00 88.25 125 ASP A O 1
ATOM 1012 N N . ASN A 1 126 ? 24.736 -10.784 -16.321 1.00 90.62 126 ASN A N 1
ATOM 1013 C CA . ASN A 1 126 ? 25.588 -11.777 -16.980 1.00 90.62 126 ASN A CA 1
ATOM 1014 C C . ASN A 1 126 ? 24.849 -12.583 -18.065 1.00 90.62 126 ASN A C 1
ATOM 1016 O O . ASN A 1 126 ? 25.299 -13.661 -18.441 1.00 90.62 126 ASN A O 1
ATOM 1020 N N . SER A 1 127 ? 23.693 -12.111 -18.543 1.00 92.00 127 SER A N 1
ATOM 1021 C CA . SER A 1 127 ? 22.865 -12.801 -19.543 1.00 92.00 127 SER A CA 1
ATOM 1022 C C . SER A 1 127 ? 22.561 -11.910 -20.748 1.00 92.00 127 SER A C 1
ATOM 1024 O O . SER A 1 127 ? 22.433 -10.692 -20.620 1.00 92.00 127 SER A O 1
ATOM 1026 N N . TYR A 1 128 ? 22.432 -12.531 -21.921 1.00 91.81 128 TYR A N 1
ATOM 1027 C CA . TYR A 1 128 ? 22.111 -11.871 -23.187 1.00 91.81 128 TYR A CA 1
ATOM 1028 C C . TYR A 1 128 ? 20.689 -12.225 -23.616 1.00 91.81 128 TYR A C 1
ATOM 1030 O O . TYR A 1 128 ? 20.290 -13.389 -23.569 1.00 91.81 128 TYR A O 1
ATOM 1038 N N . TYR A 1 129 ? 19.936 -11.219 -24.045 1.00 92.25 129 TYR A N 1
ATOM 1039 C CA . TYR A 1 129 ? 18.548 -11.344 -24.476 1.00 92.25 129 TYR A CA 1
ATOM 1040 C C . TYR A 1 129 ? 18.406 -10.766 -25.880 1.00 92.25 129 TYR A C 1
ATOM 1042 O O . TYR A 1 129 ? 18.978 -9.722 -26.173 1.00 92.25 129 TYR A O 1
ATOM 1050 N N . ALA A 1 130 ? 17.647 -11.423 -26.755 1.00 92.75 130 ALA A N 1
ATOM 1051 C CA . ALA A 1 130 ? 17.405 -10.906 -28.100 1.00 92.75 130 ALA A CA 1
ATOM 1052 C C . ALA A 1 130 ? 16.564 -9.619 -28.043 1.00 92.75 130 ALA A C 1
ATOM 1054 O O . ALA A 1 130 ? 15.495 -9.609 -27.426 1.00 92.75 130 ALA A O 1
ATOM 1055 N N . ALA A 1 131 ? 17.032 -8.561 -28.707 1.00 85.38 131 ALA A N 1
ATOM 1056 C CA . ALA A 1 131 ? 16.252 -7.355 -28.955 1.00 85.38 131 ALA A CA 1
ATOM 1057 C C . ALA A 1 131 ? 15.346 -7.620 -30.164 1.00 85.38 131 ALA A C 1
ATOM 1059 O O . ALA A 1 131 ? 15.770 -7.475 -31.307 1.00 85.38 131 ALA A O 1
ATOM 1060 N N . ARG A 1 132 ? 14.127 -8.096 -29.911 1.00 69.56 132 ARG A N 1
ATOM 1061 C CA . ARG A 1 132 ? 13.111 -8.355 -30.939 1.00 69.56 132 ARG A CA 1
ATOM 1062 C C . ARG A 1 132 ? 11.907 -7.450 -30.748 1.00 69.56 132 ARG A C 1
ATOM 1064 O O . ARG A 1 132 ? 11.572 -7.194 -29.569 1.00 69.56 132 ARG A O 1
#

Radius of gyration: 21.73 Å; Cα contacts (8 Å, |Δi|>4): 86; chains: 1; bounding box: 49×38×57 Å

Solvent-accessible surface area (backbone atoms only — not comparable to full-atom values): 8571 Å² total; per-residue (Å²): 110,78,40,89,44,98,87,72,52,38,54,47,68,62,60,48,52,46,29,59,70,72,75,48,82,88,83,73,79,61,87,94,50,70,84,78,46,54,72,61,50,51,55,50,50,46,48,44,62,74,73,46,56,95,64,84,64,98,44,71,67,61,44,52,52,51,49,52,55,45,37,71,67,47,64,34,64,34,66,37,87,87,81,71,41,41,46,46,62,53,48,64,69,47,53,84,76,54,81,82,76,66,93,67,77,87,76,91,72,83,90,79,93,78,74,72,43,98,87,45,27,31,76,56,92,96,44,78,41,78,70,124

Secondary structure (DSSP, 8-state):
--B--SSS-B--HHHHHHHHHTT----PPPTT-GGGSHHHHHHHHHHIIIIITT---SSHHHHHHHHHHHIIIIITTSBPTTT-SBHHHHHHHHGGGSPPPPSSPPPP------PPPTTSEEEETTEEEE--